Protein AF-A0A6C0IN52-F1 (afdb_monomer)

Organism: NCBI:txid1070528

Nearest PDB structures (foldseek):
  3qtt-assembly1_A  TM=6.724E-01  e=1.464E+00  Francisella tularensis subsp. tularensis
  8w8d-assembly1_d  TM=6.538E-01  e=2.934E+00  Escherichia coli K-12
  4rg2-assembly1_B  TM=3.820E-01  e=1.230E+00  Homo sapiens
  6my0-assembly2_B  TM=3.620E-01  e=1.464E+00  Homo sapiens
  4u2x-assembly3_C  TM=2.238E-01  e=1.304E+00  Ebola virus - Mayinga, Zaire, 1976

Secondary structure (DSSP, 8-state):
--HHHHHHHHHHHHHHTTS-GGG--HHHHHHHHHHHHHHHHHS---EEEEEEESSSS-EEEEEEETTT--EE-HHHHHHHHHHHHTTS-GGG-EEEETTEEEEEEEEEEETTEEEEEEEETTEEEEEEEEGGG-TT-EEETTEEE--

Radius of gyration: 16.36 Å; Cα contacts (8 Å, |Δi|>4): 217; chains: 1; bounding box: 38×37×45 Å

Structure (mmCIF, N/CA/C/O backbone):
data_AF-A0A6C0IN52-F1
#
_entry.id   AF-A0A6C0IN52-F1
#
loop_
_atom_site.group_PDB
_atom_site.id
_atom_site.type_symbol
_atom_site.label_atom_id
_atom_site.label_alt_id
_atom_site.label_comp_id
_atom_site.label_asym_id
_atom_site.label_entity_id
_atom_site.label_seq_id
_atom_site.pdbx_PDB_ins_code
_atom_site.Cartn_x
_atom_site.Cartn_y
_atom_site.Cartn_z
_atom_site.occupancy
_atom_site.B_iso_or_equiv
_atom_site.auth_seq_id
_atom_site.auth_comp_id
_atom_site.auth_asym_id
_atom_site.auth_atom_id
_atom_site.pdbx_PDB_model_num
ATOM 1 N N . MET A 1 1 ? -8.099 10.702 -10.830 1.00 82.94 1 MET A N 1
ATOM 2 C CA . MET A 1 1 ? -6.905 10.769 -11.683 1.00 82.94 1 MET A CA 1
ATOM 3 C C . MET A 1 1 ? -7.323 10.290 -13.047 1.00 82.94 1 MET A C 1
ATOM 5 O O . MET A 1 1 ? -8.069 9.314 -13.111 1.00 82.94 1 MET A O 1
ATOM 9 N N . ASP A 1 2 ? -6.955 11.017 -14.088 1.00 92.44 2 ASP A N 1
ATOM 10 C CA . ASP A 1 2 ? -7.229 10.594 -15.456 1.00 92.44 2 ASP A CA 1
ATOM 11 C C . ASP A 1 2 ? -6.342 9.380 -15.840 1.00 92.44 2 ASP A C 1
ATOM 13 O O . ASP A 1 2 ? -5.354 9.056 -15.174 1.00 92.44 2 ASP A O 1
ATOM 17 N N . SER A 1 3 ? -6.747 8.650 -16.880 1.00 90.19 3 SER A N 1
ATOM 18 C CA . SER A 1 3 ? -6.011 7.499 -17.409 1.00 90.19 3 SER A CA 1
ATOM 19 C C . SER A 1 3 ? -4.647 7.858 -18.006 1.00 90.19 3 SER A C 1
ATOM 21 O O . SER A 1 3 ? -3.722 7.049 -17.903 1.00 90.19 3 SER A O 1
ATOM 23 N N . GLU A 1 4 ? -4.500 9.035 -18.616 1.00 95.06 4 GLU A N 1
ATOM 24 C CA . GLU A 1 4 ? -3.236 9.492 -19.206 1.00 95.06 4 GLU A CA 1
ATOM 25 C C . GLU A 1 4 ? -2.224 9.863 -18.110 1.00 95.06 4 GLU A C 1
ATOM 27 O O . GLU A 1 4 ? -1.070 9.425 -18.154 1.00 95.06 4 GLU A O 1
ATOM 32 N N . GLU A 1 5 ? -2.677 10.546 -17.054 1.00 96.31 5 GLU A N 1
ATOM 33 C CA . GLU A 1 5 ? -1.907 10.805 -15.833 1.00 96.31 5 GLU A CA 1
ATOM 34 C C . GLU A 1 5 ? -1.396 9.498 -15.206 1.00 96.31 5 GLU A C 1
ATOM 36 O O . GLU A 1 5 ? -0.212 9.378 -14.884 1.00 96.31 5 GLU A O 1
ATOM 41 N N . LEU A 1 6 ? -2.270 8.493 -15.053 1.00 95.25 6 LEU A N 1
ATOM 42 C CA . LEU A 1 6 ? -1.887 7.193 -14.494 1.00 95.25 6 LEU A CA 1
ATOM 43 C C . LEU A 1 6 ? -0.864 6.468 -15.369 1.00 95.25 6 LEU A C 1
ATOM 45 O O . LEU A 1 6 ? 0.109 5.932 -14.840 1.00 95.25 6 LEU A O 1
ATOM 49 N N . SER A 1 7 ? -1.063 6.472 -16.686 1.00 95.69 7 SER A N 1
ATOM 50 C CA . SER A 1 7 ? -0.148 5.828 -17.636 1.00 95.69 7 SER A CA 1
ATOM 51 C C . SER A 1 7 ? 1.237 6.475 -17.588 1.00 95.69 7 SER A C 1
ATOM 53 O O . SER A 1 7 ? 2.241 5.780 -17.450 1.00 95.69 7 SER A O 1
ATOM 55 N N . THR A 1 8 ? 1.285 7.809 -17.561 1.00 96.94 8 THR A N 1
ATOM 56 C CA . THR A 1 8 ? 2.533 8.571 -17.413 1.00 96.94 8 THR A CA 1
ATOM 57 C C . THR A 1 8 ? 3.247 8.223 -16.107 1.00 96.94 8 THR A C 1
ATOM 59 O O . THR A 1 8 ? 4.458 8.013 -16.086 1.00 96.94 8 THR A O 1
ATOM 62 N N . LEU A 1 9 ? 2.515 8.119 -14.993 1.00 97.06 9 LEU A N 1
ATOM 63 C CA . LEU A 1 9 ? 3.111 7.751 -13.708 1.00 97.06 9 LEU A CA 1
ATOM 64 C C . LEU A 1 9 ? 3.657 6.319 -13.699 1.00 97.06 9 LEU A C 1
ATOM 66 O O . LEU A 1 9 ? 4.694 6.086 -13.081 1.00 97.06 9 LEU A O 1
ATOM 70 N N . ILE A 1 10 ? 3.011 5.376 -14.389 1.00 96.88 10 ILE A N 1
ATOM 71 C CA . ILE A 1 10 ? 3.522 4.006 -14.553 1.00 96.88 10 ILE A CA 1
ATOM 72 C C . ILE A 1 10 ? 4.871 4.022 -15.286 1.00 96.88 10 ILE A C 1
ATOM 74 O O . ILE A 1 10 ? 5.824 3.380 -14.836 1.00 96.88 10 ILE A O 1
ATOM 78 N N . GLU A 1 11 ? 4.993 4.805 -16.358 1.00 96.81 11 GLU A N 1
ATOM 79 C CA . GLU A 1 11 ? 6.260 4.976 -17.081 1.00 96.81 11 GLU A CA 1
ATOM 80 C C . GLU A 1 11 ? 7.339 5.622 -16.202 1.00 96.81 11 GLU A C 1
ATOM 82 O O . GLU A 1 11 ? 8.474 5.140 -16.138 1.00 96.81 11 GLU A O 1
ATOM 87 N N . VAL A 1 12 ? 6.975 6.668 -15.454 1.00 96.88 12 VAL A N 1
ATOM 88 C CA . VAL A 1 12 ? 7.866 7.311 -14.480 1.00 96.88 12 VAL A CA 1
ATOM 89 C C . VAL A 1 12 ? 8.332 6.306 -13.429 1.00 96.88 12 VAL A C 1
ATOM 91 O O . VAL A 1 12 ? 9.525 6.242 -13.143 1.00 96.88 12 VAL A O 1
ATOM 94 N N . ASN A 1 13 ? 7.439 5.476 -12.888 1.00 96.06 13 ASN A N 1
ATOM 95 C CA . ASN A 1 13 ? 7.801 4.447 -11.917 1.00 96.06 13 ASN A CA 1
ATOM 96 C C . ASN A 1 13 ? 8.841 3.475 -12.490 1.00 96.06 13 ASN A C 1
ATOM 98 O O . ASN A 1 13 ? 9.848 3.215 -11.836 1.00 96.06 13 ASN A O 1
ATOM 102 N N . ALA A 1 14 ? 8.666 3.019 -13.734 1.00 94.62 14 ALA A N 1
ATOM 103 C CA . ALA A 1 14 ? 9.640 2.153 -14.401 1.00 94.62 14 ALA A CA 1
ATOM 104 C C . ALA A 1 14 ? 11.017 2.826 -14.572 1.00 94.62 14 ALA A C 1
ATOM 106 O O . ALA A 1 14 ? 12.057 2.171 -14.461 1.00 94.62 14 ALA A O 1
ATOM 107 N N . MET A 1 15 ? 11.054 4.141 -14.810 1.00 96.06 15 MET A N 1
ATOM 108 C CA . MET A 1 15 ? 12.306 4.905 -14.837 1.00 96.06 15 MET A CA 1
ATOM 109 C C . MET A 1 15 ? 12.933 5.031 -13.445 1.00 96.06 15 MET A C 1
ATOM 111 O O . MET A 1 15 ? 14.154 4.916 -13.315 1.00 96.06 15 MET A O 1
ATOM 115 N N . LEU A 1 16 ? 12.114 5.245 -12.414 1.00 95.19 16 LEU A N 1
ATOM 116 C CA . LEU A 1 16 ? 12.561 5.397 -11.032 1.00 95.19 16 LEU A CA 1
ATOM 117 C C . LEU A 1 16 ? 13.094 4.084 -10.428 1.00 95.19 16 LEU A C 1
ATOM 119 O O . LEU A 1 16 ? 14.026 4.089 -9.628 1.00 95.19 16 LEU A O 1
ATOM 123 N N . SER A 1 17 ? 12.567 2.934 -10.850 1.00 89.94 17 SER A N 1
ATOM 124 C CA . SER A 1 17 ? 13.023 1.619 -10.376 1.00 89.94 17 SER A CA 1
ATOM 125 C C . SER A 1 17 ? 14.439 1.236 -10.833 1.00 89.94 17 SER A C 1
ATOM 127 O O . SER A 1 17 ? 14.964 0.213 -10.401 1.00 89.94 17 SER A O 1
ATOM 129 N N . ARG A 1 18 ? 15.094 2.045 -11.681 1.00 92.19 18 ARG A N 1
ATOM 130 C CA . ARG A 1 18 ? 16.463 1.790 -12.170 1.00 92.19 18 ARG A CA 1
ATOM 131 C C . ARG A 1 18 ? 17.541 1.976 -11.102 1.00 92.19 18 ARG A C 1
ATOM 133 O O . ARG A 1 18 ? 18.643 1.457 -11.264 1.00 92.19 18 ARG A O 1
ATOM 140 N N . ILE A 1 19 ? 17.250 2.720 -10.034 1.00 93.69 19 ILE A N 1
ATOM 141 C CA . ILE A 1 19 ? 18.169 2.916 -8.910 1.00 93.69 19 ILE A CA 1
ATOM 142 C C . ILE A 1 19 ? 17.715 2.026 -7.756 1.00 93.69 19 ILE A C 1
ATOM 144 O O . ILE A 1 19 ? 16.636 2.216 -7.199 1.00 93.69 19 ILE A O 1
ATOM 148 N N . SER A 1 20 ? 18.550 1.060 -7.372 1.00 90.06 20 SER A N 1
ATOM 149 C CA . SER A 1 20 ? 18.275 0.157 -6.249 1.00 90.06 20 SER A CA 1
ATOM 150 C C . SER A 1 20 ? 18.156 0.917 -4.927 1.00 90.06 20 SER A C 1
ATOM 152 O O . SER A 1 20 ? 18.949 1.826 -4.687 1.00 90.06 20 SER A O 1
ATOM 154 N N . ILE A 1 21 ? 17.266 0.474 -4.033 1.00 88.50 21 ILE A N 1
ATOM 155 C CA . ILE A 1 21 ? 16.982 1.103 -2.726 1.00 88.50 21 ILE A CA 1
ATOM 156 C C . ILE A 1 21 ? 18.247 1.536 -1.951 1.00 88.50 21 ILE A C 1
ATOM 158 O O . ILE A 1 21 ? 18.286 2.692 -1.535 1.00 88.50 21 ILE A O 1
ATOM 162 N N . PRO A 1 22 ? 19.313 0.715 -1.807 1.00 92.00 22 PRO A N 1
ATOM 163 C CA . PRO A 1 22 ? 20.507 1.114 -1.047 1.00 92.00 22 PRO A CA 1
ATOM 164 C C . PRO A 1 22 ? 21.273 2.313 -1.628 1.00 92.00 22 PRO A C 1
ATOM 166 O O . PRO A 1 22 ? 22.079 2.919 -0.931 1.00 92.00 22 PRO A O 1
ATOM 169 N N . ASN A 1 23 ? 21.034 2.637 -2.901 1.00 94.94 23 ASN A N 1
ATOM 170 C CA . ASN A 1 23 ? 21.703 3.704 -3.643 1.00 94.94 23 ASN A CA 1
ATOM 171 C C . ASN A 1 23 ? 20.807 4.939 -3.839 1.00 94.94 23 ASN A C 1
ATOM 173 O O . ASN A 1 23 ? 21.210 5.886 -4.514 1.00 94.94 23 ASN A O 1
ATOM 177 N N . GLN A 1 24 ? 19.584 4.934 -3.303 1.00 95.62 24 GLN A N 1
ATOM 178 C CA . GLN A 1 24 ? 18.672 6.070 -3.408 1.00 95.62 24 GLN A CA 1
ATOM 179 C C . GLN A 1 24 ? 19.019 7.121 -2.349 1.00 95.62 24 GLN A C 1
ATOM 181 O O . GLN A 1 24 ? 19.231 6.794 -1.181 1.00 95.62 24 GLN A O 1
ATOM 186 N N . SER A 1 25 ? 19.041 8.398 -2.741 1.00 96.81 25 SER A N 1
ATOM 187 C CA . SER A 1 25 ? 19.049 9.486 -1.759 1.00 96.81 25 SER A CA 1
ATOM 188 C C . SER A 1 25 ? 17.683 9.578 -1.060 1.00 96.81 25 SER A C 1
ATOM 190 O O . SER A 1 25 ? 16.684 9.100 -1.612 1.00 96.81 25 SER A O 1
ATOM 192 N N . PRO A 1 26 ? 17.592 10.219 0.119 1.00 95.00 26 PRO A N 1
ATOM 193 C CA . PRO A 1 26 ? 16.312 10.439 0.792 1.00 95.00 26 PRO A CA 1
ATOM 194 C C . PRO A 1 26 ? 15.268 11.134 -0.097 1.00 95.00 26 PRO A C 1
ATOM 196 O O . PRO A 1 26 ? 14.112 10.722 -0.133 1.00 95.00 26 PRO A O 1
ATOM 199 N N . GLU A 1 27 ? 15.677 12.141 -0.870 1.00 96.25 27 GLU A N 1
ATOM 200 C CA . GLU A 1 27 ? 14.798 12.893 -1.773 1.00 96.25 27 GLU A CA 1
ATOM 201 C C . GLU A 1 27 ? 14.299 12.020 -2.925 1.00 96.25 27 GLU A C 1
ATOM 203 O O . GLU A 1 27 ? 13.129 12.084 -3.300 1.00 96.25 27 GLU A O 1
ATOM 208 N N . TYR A 1 28 ? 15.175 11.178 -3.475 1.00 96.50 28 TYR A N 1
ATOM 209 C CA . TYR A 1 28 ? 14.802 10.238 -4.525 1.00 96.50 28 TYR A CA 1
ATOM 210 C C . TYR A 1 28 ? 13.824 9.182 -4.003 1.00 96.50 28 TYR A C 1
ATOM 212 O O . TYR A 1 28 ? 12.812 8.907 -4.646 1.00 96.50 28 TYR A O 1
ATOM 220 N N . SER A 1 29 ? 14.096 8.632 -2.817 1.00 94.31 29 SER A N 1
ATOM 221 C CA . SER A 1 29 ? 13.219 7.665 -2.156 1.00 94.31 29 SER A CA 1
ATOM 222 C C . SER A 1 29 ? 11.826 8.247 -1.915 1.00 94.31 29 SER A C 1
ATOM 224 O O . SER A 1 29 ? 10.837 7.580 -2.201 1.00 94.31 29 SER A O 1
ATOM 226 N N . ASP A 1 30 ? 11.728 9.506 -1.478 1.00 94.44 30 ASP A N 1
ATOM 227 C CA . ASP A 1 30 ? 10.438 10.182 -1.293 1.00 94.44 30 ASP A CA 1
ATOM 228 C C . ASP A 1 30 ? 9.664 10.326 -2.627 1.00 94.44 30 ASP A C 1
ATOM 230 O O . ASP A 1 30 ? 8.436 10.197 -2.641 1.00 94.44 30 ASP A O 1
ATOM 234 N N . ILE A 1 31 ? 10.343 10.543 -3.766 1.00 96.75 31 ILE A N 1
ATOM 235 C CA . ILE A 1 31 ? 9.706 10.562 -5.102 1.00 96.75 31 ILE A CA 1
ATOM 236 C C . ILE A 1 31 ? 9.212 9.164 -5.494 1.00 96.75 31 ILE A C 1
ATOM 238 O O . ILE A 1 31 ? 8.087 9.034 -5.990 1.00 96.75 31 ILE A O 1
ATOM 242 N N . VAL A 1 32 ? 10.021 8.127 -5.259 1.00 95.88 32 VAL A N 1
ATOM 243 C CA . VAL A 1 32 ? 9.655 6.721 -5.504 1.00 95.88 32 VAL A CA 1
ATOM 244 C C . VAL A 1 32 ? 8.414 6.351 -4.693 1.00 95.88 32 VAL A C 1
ATOM 246 O O . VAL A 1 32 ? 7.421 5.908 -5.268 1.00 95.88 32 VAL A O 1
ATOM 249 N N . ASP A 1 33 ? 8.424 6.609 -3.384 1.00 95.12 33 ASP A N 1
ATOM 250 C CA . ASP A 1 33 ? 7.315 6.287 -2.478 1.00 95.12 33 ASP A CA 1
ATOM 251 C C . ASP A 1 33 ? 6.037 7.043 -2.839 1.00 95.12 33 ASP A C 1
ATOM 253 O O . ASP A 1 33 ? 4.937 6.481 -2.837 1.00 95.12 33 ASP A O 1
ATOM 257 N N . ARG A 1 34 ? 6.168 8.321 -3.212 1.00 95.44 34 ARG A N 1
ATOM 258 C CA . ARG A 1 34 ? 5.031 9.126 -3.659 1.00 95.44 34 ARG A CA 1
ATOM 259 C C . ARG A 1 34 ? 4.436 8.597 -4.959 1.00 95.44 34 ARG A C 1
ATOM 261 O O . ARG A 1 34 ? 3.213 8.515 -5.064 1.00 95.44 34 ARG A O 1
ATOM 268 N N . THR A 1 35 ? 5.281 8.243 -5.923 1.00 96.31 35 THR A N 1
ATOM 269 C CA . THR A 1 35 ? 4.855 7.697 -7.218 1.00 96.31 35 THR A CA 1
ATOM 270 C C . THR A 1 35 ? 4.153 6.358 -7.019 1.00 96.31 35 THR A C 1
ATOM 272 O O . THR A 1 35 ? 3.011 6.199 -7.456 1.00 96.31 35 THR A O 1
ATOM 275 N N . PHE A 1 36 ? 4.772 5.445 -6.261 1.00 95.56 36 PHE A N 1
ATOM 276 C CA . PHE A 1 36 ? 4.190 4.155 -5.900 1.00 95.56 36 PHE A CA 1
ATOM 277 C C . PHE A 1 36 ? 2.816 4.328 -5.249 1.00 95.56 36 PHE A C 1
ATOM 279 O O . PHE A 1 36 ? 1.842 3.738 -5.705 1.00 95.56 36 PHE A O 1
ATOM 286 N N . ARG A 1 37 ? 2.701 5.191 -4.228 1.00 95.00 37 ARG A N 1
ATOM 287 C CA . ARG A 1 37 ? 1.436 5.448 -3.518 1.00 95.00 37 ARG A CA 1
ATOM 288 C C . ARG A 1 37 ? 0.328 5.937 -4.449 1.00 95.00 37 ARG A C 1
ATOM 290 O O . ARG A 1 37 ? -0.818 5.516 -4.305 1.00 95.00 37 ARG A O 1
ATOM 297 N N . VAL A 1 38 ? 0.635 6.852 -5.368 1.00 95.06 38 VAL A N 1
ATOM 298 C CA . VAL A 1 38 ? -0.373 7.395 -6.290 1.00 95.06 38 VAL A CA 1
ATOM 299 C C . VAL A 1 38 ? -0.855 6.315 -7.254 1.00 95.06 38 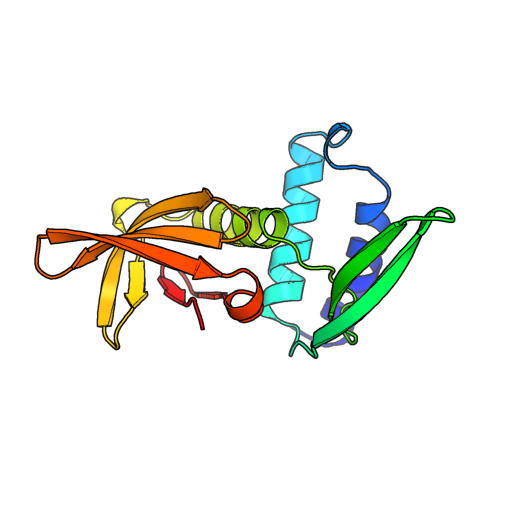VAL A C 1
ATOM 301 O O . VAL A 1 38 ? -2.065 6.152 -7.409 1.00 95.06 38 VAL A O 1
ATOM 304 N N . ILE A 1 39 ? 0.053 5.541 -7.850 1.00 96.12 39 ILE A N 1
ATOM 305 C CA . ILE A 1 39 ? -0.313 4.431 -8.741 1.00 96.12 39 ILE A CA 1
ATOM 306 C C . ILE A 1 39 ? -1.113 3.379 -7.970 1.00 96.12 39 ILE A C 1
ATOM 308 O O . ILE A 1 39 ? -2.171 2.954 -8.431 1.00 96.12 39 ILE A O 1
ATOM 312 N N . HIS A 1 40 ? -0.646 3.008 -6.775 1.00 94.81 40 HIS A N 1
ATOM 313 C CA . HIS A 1 40 ? -1.291 2.024 -5.910 1.00 94.81 40 HIS A CA 1
ATOM 314 C C . HIS A 1 40 ? -2.747 2.392 -5.606 1.00 94.81 40 HIS A C 1
ATOM 316 O O . HIS A 1 40 ? -3.631 1.559 -5.774 1.00 94.81 40 HIS A O 1
ATOM 322 N N . ASN A 1 41 ? -3.012 3.653 -5.259 1.00 93.56 41 ASN A N 1
ATOM 323 C CA . ASN A 1 41 ? -4.353 4.116 -4.897 1.00 93.56 41 ASN A CA 1
ATOM 324 C C . ASN A 1 41 ? -5.318 4.269 -6.082 1.00 93.56 41 ASN A C 1
ATOM 326 O O . ASN A 1 41 ? -6.529 4.314 -5.870 1.00 93.56 41 ASN A O 1
ATOM 330 N N . ASN A 1 42 ? -4.808 4.427 -7.306 1.00 94.25 42 ASN A N 1
ATOM 331 C CA . ASN A 1 42 ? -5.637 4.737 -8.476 1.00 94.25 42 ASN A CA 1
ATOM 332 C C . ASN A 1 42 ? -5.744 3.575 -9.470 1.00 94.25 42 ASN A C 1
ATOM 334 O O . ASN A 1 42 ? -6.652 3.567 -10.300 1.00 94.25 42 ASN A O 1
ATOM 338 N N . CYS A 1 43 ? -4.847 2.591 -9.411 1.00 93.50 43 CYS A N 1
ATOM 339 C CA . CYS A 1 43 ? -4.962 1.400 -10.235 1.00 93.50 43 CYS A CA 1
ATOM 340 C C . CYS A 1 43 ? -6.019 0.448 -9.658 1.00 93.50 43 CYS A C 1
ATOM 342 O O . CYS A 1 43 ? -5.989 0.089 -8.483 1.00 93.50 43 CYS A O 1
ATOM 344 N N . SER A 1 44 ? -6.932 -0.021 -10.509 1.00 91.81 44 SER A N 1
ATOM 345 C CA . SER A 1 44 ? -7.784 -1.175 -10.198 1.00 91.81 44 SER A CA 1
ATOM 346 C C . SER A 1 44 ? -6.982 -2.458 -10.404 1.00 91.81 44 SER A C 1
ATOM 348 O O . SER A 1 44 ? -7.081 -3.081 -11.471 1.00 91.81 44 SER A O 1
ATOM 350 N N . HIS A 1 45 ? -6.135 -2.772 -9.417 1.00 92.31 45 HIS A N 1
ATOM 351 C CA . HIS A 1 45 ? -5.116 -3.817 -9.505 1.00 92.31 45 HIS A CA 1
ATOM 352 C C . HIS A 1 45 ? -5.673 -5.151 -9.989 1.00 92.31 45 HIS A C 1
ATOM 354 O O . HIS A 1 45 ? -6.766 -5.568 -9.614 1.00 92.31 45 HIS A O 1
ATOM 360 N N . ASP A 1 46 ? -4.885 -5.803 -10.831 1.00 93.75 46 ASP A N 1
ATOM 361 C CA . ASP A 1 46 ? -5.145 -7.134 -11.358 1.00 93.75 46 ASP A CA 1
ATOM 362 C C . ASP A 1 46 ? -3.884 -7.959 -11.117 1.00 93.75 46 ASP A C 1
ATOM 364 O O . ASP A 1 46 ? -2.852 -7.740 -11.755 1.00 93.75 46 ASP A O 1
ATOM 368 N N . MET A 1 47 ? -3.932 -8.772 -10.065 1.00 93.12 47 MET A N 1
ATOM 369 C CA . MET A 1 47 ? -2.749 -9.356 -9.443 1.00 93.12 47 MET A CA 1
ATOM 370 C C . MET A 1 47 ? -2.364 -10.671 -10.116 1.00 93.12 47 MET A C 1
ATOM 372 O O . MET A 1 47 ? -3.184 -11.578 -10.244 1.00 93.12 47 MET A O 1
ATOM 376 N N . CYS A 1 48 ? -1.089 -10.798 -10.465 1.00 93.69 48 CYS A N 1
ATOM 37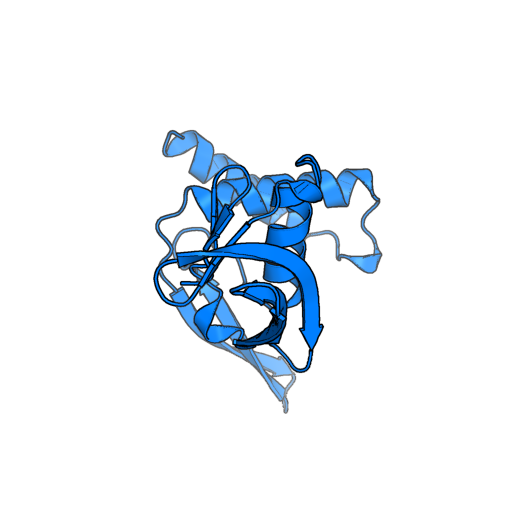7 C CA . CYS A 1 48 ? -0.488 -11.999 -11.023 1.00 93.69 48 CYS A CA 1
ATOM 378 C C . CYS A 1 48 ? 0.594 -12.537 -10.084 1.00 93.69 48 CYS A C 1
ATOM 380 O O . CYS A 1 48 ? 1.433 -11.780 -9.587 1.00 93.69 48 CYS A O 1
ATOM 382 N N . HIS A 1 49 ? 0.564 -13.851 -9.863 1.00 92.19 49 HIS A N 1
ATOM 383 C CA . HIS A 1 49 ? 1.637 -14.589 -9.208 1.00 92.19 49 HIS A CA 1
ATOM 384 C C . HIS A 1 49 ? 2.478 -15.249 -10.287 1.00 92.19 49 HIS A C 1
ATOM 386 O O . HIS A 1 49 ? 1.942 -15.978 -11.120 1.00 92.19 49 HIS A O 1
ATOM 392 N N . ASP A 1 50 ? 3.781 -15.021 -10.240 1.00 90.19 50 ASP A N 1
ATOM 393 C CA . ASP A 1 50 ? 4.705 -15.580 -11.217 1.00 90.19 50 ASP A CA 1
ATOM 394 C C . ASP A 1 50 ? 5.930 -16.153 -10.513 1.00 90.19 50 ASP A C 1
ATOM 396 O O . ASP A 1 50 ? 6.280 -15.728 -9.411 1.00 90.19 50 ASP A O 1
ATOM 400 N N . CYS A 1 51 ? 6.557 -17.147 -11.127 1.00 91.06 51 CYS A N 1
ATOM 401 C CA . CYS A 1 51 ? 7.765 -17.778 -10.627 1.00 91.06 51 CYS A CA 1
ATOM 402 C C . CYS A 1 51 ? 8.883 -17.477 -11.618 1.00 91.06 51 CYS A C 1
ATOM 404 O O . CYS A 1 51 ? 8.915 -18.040 -12.709 1.00 91.06 51 CYS A O 1
ATOM 406 N N . ILE A 1 52 ? 9.775 -16.565 -11.241 1.00 88.81 52 ILE A N 1
ATOM 407 C CA . ILE A 1 52 ? 10.897 -16.168 -12.088 1.00 88.81 52 ILE A CA 1
ATOM 408 C C . ILE A 1 52 ? 12.150 -16.937 -11.694 1.00 88.81 52 ILE A C 1
ATOM 410 O O . ILE A 1 52 ? 12.438 -17.106 -10.508 1.00 88.81 52 ILE A O 1
ATOM 414 N N . ASP A 1 53 ? 12.918 -17.366 -12.686 1.00 90.25 53 ASP A N 1
ATOM 415 C CA . ASP A 1 53 ? 14.246 -17.922 -12.457 1.00 90.25 53 ASP A CA 1
ATOM 416 C C . ASP A 1 53 ? 15.205 -16.780 -12.095 1.00 90.25 53 ASP A C 1
ATOM 418 O O . ASP A 1 53 ? 15.372 -15.819 -12.849 1.00 90.25 53 ASP A O 1
ATOM 422 N N . VAL A 1 54 ? 15.814 -16.862 -10.913 1.00 86.06 54 VAL A N 1
ATOM 423 C CA . VAL A 1 54 ? 16.817 -15.897 -10.435 1.00 86.06 54 VAL A CA 1
ATOM 424 C C . VAL A 1 54 ? 18.222 -16.367 -10.817 1.00 86.06 54 VAL A C 1
ATOM 426 O O . VAL A 1 54 ? 19.075 -15.552 -11.166 1.00 86.06 54 VAL A O 1
ATOM 429 N N . ASP A 1 55 ? 18.457 -17.681 -10.781 1.00 88.50 55 ASP A N 1
ATOM 430 C CA . ASP A 1 55 ? 19.633 -18.345 -11.345 1.00 88.50 55 ASP A CA 1
ATOM 431 C C . ASP A 1 55 ? 19.297 -19.788 -11.771 1.00 88.50 55 ASP A C 1
ATOM 433 O O . ASP A 1 55 ? 18.133 -20.183 -11.765 1.00 88.50 55 ASP A O 1
ATOM 437 N N . CYS A 1 56 ? 20.303 -20.572 -12.174 1.00 85.75 56 CYS A N 1
ATOM 438 C CA . CYS A 1 56 ? 20.107 -21.937 -12.673 1.00 85.75 56 CYS A CA 1
ATOM 439 C C . CYS A 1 56 ? 19.459 -22.902 -11.669 1.00 85.75 56 CYS A C 1
ATOM 441 O O . CYS A 1 56 ? 18.917 -23.917 -12.099 1.00 85.75 56 CYS A O 1
ATOM 443 N N . ASP A 1 57 ? 19.504 -22.591 -10.371 1.00 90.44 57 ASP A N 1
ATOM 444 C CA . ASP A 1 57 ? 19.050 -23.480 -9.300 1.00 90.44 57 ASP A CA 1
ATOM 445 C C . ASP A 1 57 ? 17.992 -22.834 -8.386 1.00 90.44 57 ASP A C 1
ATOM 447 O O . ASP A 1 57 ? 17.446 -23.497 -7.499 1.00 90.44 57 ASP A O 1
ATOM 451 N N . ARG A 1 58 ? 17.703 -21.537 -8.557 1.00 87.69 58 ARG A N 1
ATOM 452 C CA . ARG A 1 58 ? 16.804 -20.769 -7.691 1.00 87.69 58 ARG A CA 1
ATOM 453 C C . ARG A 1 58 ? 15.751 -20.029 -8.495 1.00 87.69 58 ARG A C 1
ATOM 455 O O . ARG A 1 58 ? 16.062 -19.185 -9.330 1.00 87.69 58 ARG A O 1
ATOM 462 N N . SER A 1 59 ? 14.499 -20.263 -8.123 1.00 88.44 59 SER A N 1
ATOM 463 C CA . SER A 1 59 ? 13.348 -19.492 -8.571 1.00 88.44 59 SER A CA 1
ATOM 464 C C . SER A 1 59 ? 12.776 -18.659 -7.423 1.00 88.44 59 SER A C 1
ATOM 466 O O . SER A 1 59 ? 12.852 -19.040 -6.252 1.00 88.44 59 SER A O 1
ATOM 468 N N . GLN A 1 60 ? 12.172 -17.523 -7.749 1.00 88.19 60 GLN A N 1
ATOM 469 C CA . GLN A 1 60 ? 11.499 -16.647 -6.801 1.00 88.19 60 GLN A CA 1
ATOM 470 C C . GLN A 1 60 ? 10.058 -16.424 -7.244 1.00 88.19 60 GLN A C 1
ATOM 472 O O . GLN A 1 60 ? 9.796 -16.028 -8.377 1.00 88.19 60 GLN A O 1
ATOM 477 N N . THR A 1 61 ? 9.119 -16.620 -6.319 1.00 88.94 61 THR A N 1
ATOM 478 C CA . THR A 1 61 ? 7.748 -16.160 -6.529 1.00 88.94 61 THR A CA 1
ATOM 479 C C . THR A 1 61 ? 7.692 -14.645 -6.378 1.00 88.94 61 THR A C 1
ATOM 481 O O . THR A 1 61 ? 8.102 -14.101 -5.350 1.00 88.94 61 THR A O 1
ATOM 484 N N . ILE A 1 62 ? 7.164 -13.976 -7.394 1.00 90.69 62 ILE A N 1
ATOM 485 C CA . ILE A 1 62 ? 6.880 -12.545 -7.396 1.00 90.69 62 ILE A CA 1
ATOM 486 C C . ILE A 1 62 ? 5.373 -12.317 -7.485 1.00 90.69 62 ILE A C 1
ATOM 488 O O . ILE A 1 62 ? 4.633 -13.119 -8.056 1.00 90.69 62 ILE A O 1
ATOM 492 N N . LEU A 1 63 ? 4.929 -11.202 -6.914 1.00 92.62 63 LEU A N 1
ATOM 493 C CA . LEU A 1 63 ? 3.555 -10.729 -6.996 1.00 92.62 63 LEU A CA 1
ATOM 494 C C . LEU A 1 63 ? 3.571 -9.347 -7.644 1.00 92.62 63 LEU A C 1
ATOM 496 O O . LEU A 1 63 ? 4.237 -8.441 -7.145 1.00 92.62 63 LEU A O 1
ATOM 500 N N . TYR A 1 64 ? 2.849 -9.173 -8.743 1.00 93.81 64 TYR A N 1
ATOM 501 C CA . TYR A 1 64 ? 2.768 -7.885 -9.430 1.00 93.81 64 TYR A CA 1
ATOM 502 C C . TYR A 1 64 ? 1.382 -7.642 -10.015 1.00 93.81 64 TYR A C 1
ATOM 5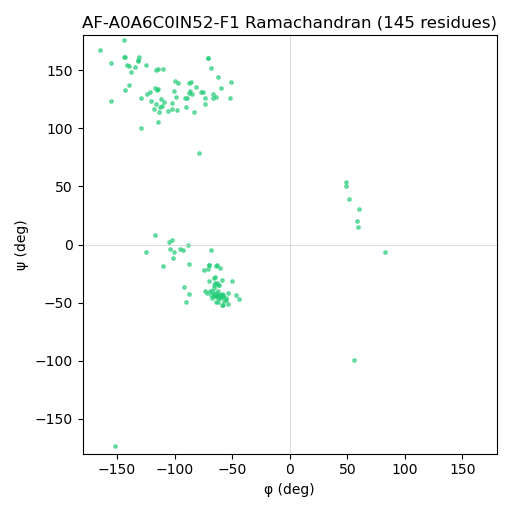04 O O . TYR A 1 64 ? 0.590 -8.565 -10.188 1.00 93.81 64 TYR A O 1
ATOM 512 N N . CYS A 1 65 ? 1.077 -6.386 -10.319 1.00 94.50 65 CYS A N 1
ATOM 513 C CA . CYS A 1 65 ? -0.142 -6.025 -11.029 1.00 94.50 65 CYS A CA 1
ATOM 514 C C . CYS A 1 65 ? 0.107 -6.007 -12.543 1.00 94.50 65 CYS A C 1
ATOM 516 O O . CYS A 1 65 ? 0.979 -5.278 -13.009 1.00 94.50 65 CYS A O 1
ATOM 518 N N . VAL A 1 66 ? -0.686 -6.732 -13.336 1.00 95.62 66 VAL A N 1
ATOM 519 C CA . VAL A 1 66 ? -0.513 -6.790 -14.805 1.00 95.62 66 VAL A CA 1
ATOM 520 C C . VAL A 1 66 ? -0.871 -5.479 -15.511 1.00 95.62 66 VAL A C 1
ATOM 522 O O . VAL A 1 66 ? -0.483 -5.268 -16.655 1.00 95.62 66 VAL A O 1
ATOM 525 N N . LYS A 1 67 ? -1.609 -4.586 -14.839 1.00 95.06 67 LYS A N 1
ATOM 526 C CA . LYS A 1 67 ? -2.046 -3.296 -15.398 1.00 95.06 67 LYS A CA 1
ATOM 527 C C . LYS A 1 67 ? -1.048 -2.174 -15.142 1.00 95.06 67 LYS A C 1
ATOM 529 O O . LYS A 1 67 ? -0.727 -1.428 -16.056 1.00 95.06 67 LYS A O 1
ATOM 534 N N . CYS A 1 68 ? -0.601 -2.020 -13.894 1.00 94.94 68 CYS A N 1
ATOM 535 C CA . CYS A 1 68 ? 0.297 -0.929 -13.504 1.00 94.94 68 CYS A CA 1
ATOM 536 C C . CYS A 1 68 ? 1.749 -1.358 -13.309 1.00 94.94 68 CYS A C 1
ATOM 538 O O . CYS A 1 68 ? 2.592 -0.506 -13.043 1.00 94.94 68 CYS A O 1
ATOM 540 N N . LEU A 1 69 ? 2.034 -2.658 -13.428 1.00 93.31 69 LEU A N 1
ATOM 541 C CA . LEU A 1 69 ? 3.372 -3.242 -13.334 1.00 93.31 69 LEU A CA 1
ATOM 542 C C . LEU A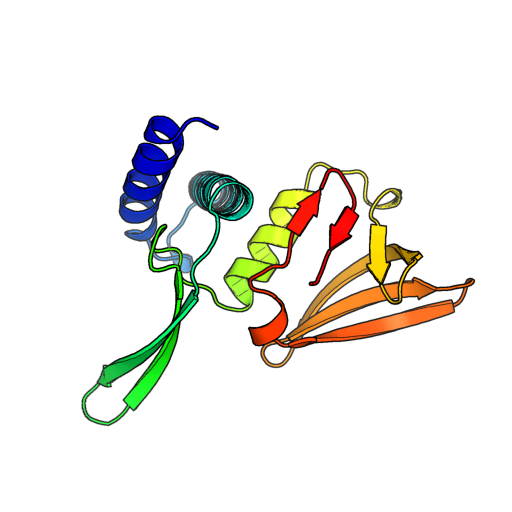 1 69 ? 4.077 -2.984 -11.994 1.00 93.31 69 LEU A C 1
ATOM 544 O O . LEU A 1 69 ? 5.282 -3.193 -11.880 1.00 93.31 69 LEU A O 1
ATOM 548 N N . LEU A 1 70 ? 3.343 -2.550 -10.964 1.00 94.00 70 LEU A N 1
ATOM 549 C CA . LEU A 1 70 ? 3.881 -2.499 -9.613 1.00 94.00 70 LEU A CA 1
ATOM 550 C C . LEU A 1 70 ? 4.145 -3.923 -9.130 1.00 94.00 70 LEU A C 1
ATOM 552 O O . LEU A 1 70 ? 3.234 -4.754 -9.126 1.00 94.00 70 LEU A O 1
ATOM 556 N N . THR A 1 71 ? 5.376 -4.167 -8.692 1.00 91.69 71 THR A N 1
ATOM 557 C CA . THR A 1 71 ? 5.752 -5.359 -7.932 1.00 91.69 71 THR A CA 1
ATOM 558 C C . THR A 1 71 ? 5.520 -5.101 -6.452 1.00 91.69 71 THR A C 1
ATOM 560 O O . THR A 1 71 ? 5.800 -4.016 -5.936 1.00 91.69 71 THR A O 1
ATOM 563 N N . PHE A 1 72 ? 5.001 -6.113 -5.776 1.00 92.31 72 PHE A N 1
ATOM 564 C CA . PHE A 1 72 ? 4.627 -6.068 -4.380 1.00 92.31 72 PHE A CA 1
ATOM 565 C C . PHE A 1 72 ? 5.511 -7.015 -3.583 1.00 92.31 72 PHE A C 1
ATOM 567 O O . PHE A 1 72 ? 5.695 -8.178 -3.939 1.00 92.31 72 PHE A O 1
ATOM 574 N N . ASP A 1 73 ? 6.002 -6.506 -2.465 1.00 92.00 73 ASP A N 1
ATOM 575 C CA . ASP A 1 73 ? 6.604 -7.272 -1.387 1.00 92.00 73 ASP A CA 1
ATOM 576 C C . ASP A 1 73 ? 6.229 -6.610 -0.051 1.00 92.00 73 ASP A C 1
ATOM 578 O O . ASP A 1 73 ? 5.551 -5.572 -0.008 1.00 92.00 73 ASP A O 1
ATOM 582 N N . ILE A 1 74 ? 6.631 -7.230 1.057 1.00 93.69 74 ILE A N 1
ATOM 583 C CA . ILE A 1 74 ? 6.281 -6.738 2.389 1.00 93.69 74 ILE A CA 1
ATOM 584 C C . ILE A 1 74 ? 6.864 -5.351 2.689 1.00 93.69 74 ILE A C 1
ATOM 586 O O . ILE A 1 74 ? 6.219 -4.554 3.373 1.00 93.69 74 ILE A O 1
ATOM 590 N N . GLU A 1 75 ? 8.045 -5.043 2.152 1.00 91.88 75 GLU A N 1
ATOM 591 C CA . GLU A 1 75 ? 8.726 -3.768 2.363 1.00 91.88 75 GLU A CA 1
ATOM 592 C C . GLU A 1 75 ? 8.028 -2.654 1.579 1.00 91.88 75 GLU A C 1
ATOM 594 O O . GLU A 1 75 ? 7.798 -1.573 2.118 1.00 91.88 75 GLU A O 1
ATOM 599 N N . GLN A 1 76 ? 7.586 -2.927 0.351 1.00 92.25 76 GLN A N 1
ATOM 600 C CA . GLN A 1 76 ? 6.830 -1.978 -0.465 1.00 92.25 76 GLN A CA 1
ATOM 601 C C . GLN A 1 76 ? 5.476 -1.630 0.166 1.00 92.25 76 GLN A C 1
ATOM 603 O O . GLN A 1 76 ? 5.111 -0.453 0.220 1.00 92.25 76 GLN A O 1
ATOM 608 N N . ILE A 1 77 ? 4.751 -2.610 0.721 1.00 94.94 77 ILE A N 1
ATOM 609 C CA . ILE A 1 77 ? 3.511 -2.329 1.467 1.00 94.94 77 ILE A CA 1
ATOM 610 C C . ILE A 1 77 ? 3.805 -1.537 2.747 1.00 94.94 77 ILE A C 1
ATOM 612 O O . ILE A 1 77 ? 3.089 -0.584 3.066 1.00 94.94 77 ILE A O 1
ATOM 616 N N . TYR A 1 78 ? 4.858 -1.892 3.486 1.00 95.69 78 TYR A N 1
ATOM 617 C CA . TYR A 1 78 ? 5.243 -1.157 4.690 1.00 95.69 78 TYR A CA 1
ATOM 618 C C . TYR A 1 78 ? 5.578 0.309 4.376 1.00 95.69 78 TYR A C 1
ATOM 620 O O . TYR A 1 78 ? 5.067 1.216 5.040 1.00 95.69 78 TYR A O 1
ATOM 628 N N . ARG A 1 79 ? 6.370 0.556 3.325 1.00 94.31 79 ARG A N 1
ATOM 629 C CA . ARG A 1 79 ? 6.696 1.902 2.831 1.00 94.31 79 ARG A CA 1
ATOM 630 C C . ARG A 1 79 ? 5.448 2.660 2.403 1.00 94.31 79 ARG A C 1
ATOM 632 O O . ARG A 1 79 ? 5.295 3.819 2.782 1.00 94.31 79 ARG A O 1
ATOM 639 N N . TYR A 1 80 ? 4.524 2.008 1.697 1.00 95.94 80 TYR A N 1
ATOM 640 C CA . TYR A 1 80 ? 3.234 2.594 1.333 1.00 95.94 80 TYR A CA 1
ATOM 641 C C . TYR A 1 80 ? 2.442 3.066 2.562 1.00 95.94 80 TYR A C 1
ATOM 643 O O . TYR A 1 80 ? 1.973 4.209 2.582 1.00 95.94 80 TYR A O 1
ATOM 651 N N . LEU A 1 81 ? 2.315 2.224 3.594 1.00 96.88 81 LEU A N 1
ATOM 652 C CA . LEU A 1 81 ? 1.620 2.565 4.839 1.00 96.88 81 LEU A CA 1
ATOM 653 C C . LEU A 1 81 ? 2.306 3.729 5.556 1.00 96.88 81 LEU A C 1
ATOM 655 O O . LEU A 1 81 ? 1.657 4.717 5.906 1.00 96.88 81 LEU A O 1
ATOM 659 N N . PHE A 1 82 ? 3.625 3.633 5.728 1.00 95.62 82 PHE A N 1
ATOM 660 C CA . PHE A 1 82 ? 4.437 4.660 6.371 1.00 95.62 82 PHE A CA 1
ATOM 661 C C . PHE A 1 82 ? 4.321 6.000 5.656 1.00 95.62 82 PHE A C 1
ATOM 663 O O . PHE A 1 82 ? 3.978 7.004 6.277 1.00 95.62 82 PHE A O 1
ATOM 670 N N . PHE A 1 83 ? 4.533 6.021 4.344 1.00 95.19 83 PHE A N 1
ATOM 671 C CA . PHE A 1 83 ? 4.479 7.241 3.552 1.00 95.19 83 PHE A CA 1
ATOM 672 C C . PHE A 1 83 ? 3.068 7.839 3.508 1.00 95.19 83 PHE A C 1
ATOM 674 O O . PHE A 1 83 ? 2.907 9.058 3.571 1.00 95.19 83 PHE A O 1
ATOM 681 N N . SER A 1 84 ? 2.031 6.999 3.451 1.00 95.81 84 SER A N 1
ATOM 682 C CA . SER A 1 84 ? 0.638 7.459 3.467 1.00 95.81 84 SER A CA 1
ATOM 683 C C . SER A 1 84 ? 0.242 8.126 4.786 1.00 95.81 84 SER A C 1
ATOM 685 O O . SER A 1 84 ? -0.607 9.017 4.770 1.00 95.81 84 SER A O 1
ATOM 687 N N . LEU A 1 85 ? 0.872 7.739 5.899 1.00 96.31 85 LEU A N 1
ATOM 688 C CA . LEU A 1 85 ? 0.607 8.273 7.237 1.00 96.31 85 LEU A CA 1
ATOM 689 C C . LEU A 1 85 ? 1.639 9.313 7.714 1.00 96.31 85 LEU A C 1
ATOM 691 O O . LEU A 1 85 ? 1.374 10.002 8.694 1.00 96.31 85 LEU A O 1
ATOM 695 N N . LYS A 1 86 ? 2.783 9.477 7.026 1.00 91.44 86 LYS A N 1
ATOM 696 C CA . LYS A 1 86 ? 3.922 10.349 7.410 1.00 91.44 86 LYS A CA 1
ATOM 697 C C . LYS A 1 86 ? 3.514 11.789 7.761 1.00 91.44 86 LYS A C 1
ATOM 699 O O . LYS A 1 86 ? 4.162 12.413 8.593 1.00 91.44 86 LYS A O 1
ATOM 704 N N . GLY A 1 87 ? 2.458 12.315 7.134 1.00 89.50 87 GLY A N 1
ATOM 705 C CA . GLY A 1 87 ? 1.936 13.671 7.367 1.00 89.50 87 GLY A CA 1
ATOM 706 C C . GLY A 1 87 ? 0.679 13.753 8.239 1.00 89.50 87 GLY A C 1
ATOM 707 O O . GLY A 1 87 ? 0.115 14.835 8.381 1.00 89.50 87 GLY A O 1
ATOM 708 N N . VAL A 1 88 ? 0.205 12.631 8.779 1.00 95.00 88 VAL A N 1
ATOM 709 C CA . VAL A 1 88 ? -0.992 12.558 9.624 1.00 95.00 88 VAL A CA 1
ATOM 710 C C . VAL A 1 88 ? -0.553 12.497 11.080 1.00 95.00 88 VAL A C 1
ATOM 712 O O . VAL A 1 88 ? 0.302 11.679 11.423 1.00 95.00 88 VAL A O 1
ATOM 715 N N . ASP A 1 89 ? -1.163 13.317 11.938 1.00 96.00 89 ASP A N 1
ATOM 716 C CA . ASP A 1 89 ? -0.950 13.237 13.385 1.00 96.00 89 ASP A CA 1
ATOM 717 C C . ASP A 1 89 ? -1.173 11.797 13.874 1.00 96.00 89 ASP A C 1
ATOM 719 O O . ASP A 1 89 ? -2.213 11.184 13.610 1.00 96.00 89 ASP A O 1
ATOM 723 N N . LYS A 1 90 ? -0.176 11.253 14.576 1.00 94.50 90 LYS A N 1
ATOM 724 C CA . LYS A 1 90 ? -0.163 9.872 15.054 1.00 94.50 90 LYS A CA 1
ATOM 725 C C . LYS A 1 90 ? -1.338 9.563 15.977 1.00 94.50 90 LYS A C 1
AT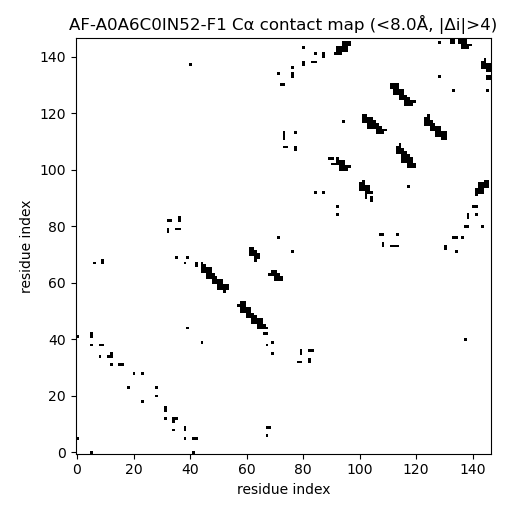OM 727 O O . LYS A 1 90 ? -1.831 8.437 15.971 1.00 94.50 90 LYS A O 1
ATOM 732 N N . ASP A 1 91 ? -1.830 10.542 16.733 1.00 95.00 91 ASP A N 1
ATOM 733 C CA . ASP A 1 91 ? -2.990 10.335 17.603 1.00 95.00 91 ASP A CA 1
ATOM 734 C C . ASP A 1 91 ? -4.303 10.148 16.836 1.00 95.00 91 ASP A C 1
ATOM 736 O O . ASP A 1 91 ? -5.257 9.591 17.385 1.00 95.00 91 ASP A O 1
ATOM 740 N N . LEU A 1 92 ? -4.330 10.536 15.558 1.00 96.69 92 LEU A N 1
ATOM 741 C CA . LEU A 1 92 ? -5.458 10.338 14.654 1.00 96.69 92 LEU A CA 1
ATOM 742 C C . LEU A 1 92 ? -5.359 9.039 13.853 1.00 96.69 92 LEU A C 1
ATOM 744 O O . LEU A 1 92 ? -6.285 8.729 13.103 1.00 96.69 92 LEU A O 1
ATOM 748 N N . TRP A 1 93 ? -4.267 8.279 13.958 1.00 97.81 93 TRP A N 1
ATOM 749 C CA . TRP A 1 93 ? -4.128 7.043 13.195 1.00 97.81 93 TRP A CA 1
ATOM 750 C C . TRP A 1 93 ? -5.186 6.031 13.624 1.00 97.81 93 TRP A C 1
ATOM 752 O O . TRP A 1 93 ? -5.334 5.687 14.800 1.00 97.81 93 TRP A O 1
ATOM 762 N N . THR A 1 94 ? -5.919 5.528 12.638 1.00 97.94 94 THR A N 1
ATOM 763 C CA . THR A 1 94 ? -6.969 4.533 12.843 1.00 97.94 94 THR A CA 1
ATOM 764 C C . THR A 1 94 ? -6.819 3.388 11.861 1.00 97.94 94 THR A C 1
ATOM 766 O O . THR A 1 94 ? -6.177 3.508 10.819 1.00 97.94 94 THR A O 1
ATOM 769 N N . ILE A 1 95 ? -7.411 2.254 12.203 1.00 98.00 95 ILE A N 1
ATOM 770 C CA . ILE A 1 95 ? -7.457 1.073 11.352 1.00 98.00 95 ILE A CA 1
ATOM 771 C C . ILE A 1 95 ? -8.830 0.430 11.457 1.00 98.00 95 ILE A C 1
ATOM 773 O O . ILE A 1 95 ? -9.404 0.346 12.546 1.00 98.00 95 ILE A O 1
ATOM 777 N N . TYR A 1 96 ? -9.370 0.019 10.315 1.00 96.69 96 TYR A N 1
ATOM 778 C CA . TYR A 1 96 ? -10.604 -0.747 10.256 1.00 96.69 96 TYR A CA 1
ATOM 779 C C . TYR A 1 96 ? -10.283 -2.222 10.498 1.00 96.69 96 TYR A C 1
ATOM 781 O O . TYR A 1 96 ? -9.577 -2.847 9.710 1.00 96.69 96 TYR A O 1
ATOM 789 N N . TYR A 1 97 ? -10.764 -2.758 11.613 1.00 94.56 97 TYR A N 1
ATOM 790 C CA . TYR A 1 97 ? -10.493 -4.121 12.060 1.00 94.56 97 TYR A CA 1
ATOM 791 C C . TYR A 1 97 ? -11.750 -4.688 12.711 1.00 94.56 97 TYR A C 1
ATOM 793 O O . TYR A 1 97 ? -12.346 -4.012 13.540 1.00 94.56 97 TYR A O 1
ATOM 801 N N . ASP A 1 98 ? -12.150 -5.912 12.359 1.00 91.44 98 ASP A N 1
ATOM 802 C CA . ASP A 1 98 ? -13.327 -6.589 12.933 1.00 91.44 98 ASP A CA 1
ATOM 803 C C . ASP A 1 98 ? -14.592 -5.702 12.947 1.00 91.44 98 ASP A C 1
ATOM 805 O O . ASP A 1 98 ? -15.206 -5.441 13.982 1.00 91.44 98 ASP A O 1
ATOM 809 N N . ASN A 1 99 ? -14.934 -5.166 11.770 1.00 92.31 99 ASN A N 1
ATOM 810 C CA . ASN A 1 99 ? -16.097 -4.307 11.520 1.00 92.31 99 ASN A CA 1
ATOM 811 C C . ASN A 1 99 ? -16.185 -3.010 12.350 1.00 92.31 99 ASN A C 1
ATOM 813 O O . ASN A 1 99 ? -17.257 -2.410 12.451 1.00 92.31 99 ASN A O 1
ATOM 817 N N . GLN A 1 100 ? -15.075 -2.535 12.918 1.00 94.69 100 GLN A N 1
ATOM 818 C CA . GLN A 1 100 ? -15.025 -1.298 13.701 1.00 94.69 100 GLN A CA 1
ATOM 819 C C . GLN A 1 100 ? -13.717 -0.531 13.476 1.00 94.69 100 GLN A C 1
ATOM 821 O O . GLN A 1 100 ? -12.710 -1.077 13.025 1.00 94.69 100 GLN A O 1
ATOM 826 N N . TYR A 1 101 ? -13.724 0.756 13.819 1.00 95.81 101 TYR A N 1
ATOM 827 C CA . TYR A 1 101 ? -12.529 1.595 13.787 1.00 95.81 101 TYR A CA 1
ATOM 828 C C . TYR A 1 101 ? -11.793 1.519 15.124 1.00 95.81 101 TYR A C 1
ATOM 830 O O . TYR A 1 101 ? -12.373 1.781 16.178 1.00 95.81 101 TYR A O 1
ATOM 838 N N . CYS A 1 102 ? -10.507 1.186 15.075 1.00 96.12 102 CYS A N 1
ATOM 839 C CA . CYS A 1 102 ? -9.632 1.099 16.242 1.00 96.12 102 CYS A CA 1
ATOM 840 C C . CYS A 1 102 ? -8.515 2.144 16.152 1.00 96.12 102 CYS A C 1
ATOM 842 O O . CYS A 1 102 ? -8.072 2.475 15.050 1.00 96.12 102 CYS A O 1
ATOM 844 N N . LYS A 1 103 ? -8.012 2.631 17.298 1.00 96.88 103 LYS A N 1
ATOM 845 C CA . LYS A 1 103 ? -6.788 3.453 17.314 1.00 96.88 103 LYS A CA 1
ATOM 846 C C . LYS A 1 103 ? -5.610 2.581 16.889 1.00 96.88 103 LYS A C 1
ATOM 848 O O . LYS A 1 103 ? -5.429 1.499 17.448 1.00 96.88 103 LYS A O 1
ATOM 853 N N . LEU A 1 104 ? -4.820 3.060 15.934 1.00 97.94 104 LEU A N 1
ATOM 854 C CA . LEU A 1 104 ? -3.594 2.420 15.469 1.00 97.94 104 LEU A CA 1
ATOM 855 C C . LEU A 1 104 ? -2.396 3.076 16.166 1.00 97.94 104 LEU A C 1
ATOM 857 O O . LEU A 1 104 ? -2.124 4.254 15.965 1.00 97.94 104 LEU A O 1
ATOM 861 N N . ASN A 1 105 ? -1.665 2.317 16.981 1.00 96.56 105 ASN A N 1
ATOM 862 C CA . ASN A 1 105 ? -0.502 2.826 17.715 1.00 96.56 105 ASN A CA 1
ATOM 863 C C . ASN A 1 105 ? 0.790 2.724 16.895 1.00 96.56 105 ASN A C 1
ATOM 865 O O . ASN A 1 105 ? 1.632 3.627 16.926 1.00 96.56 105 ASN A O 1
ATOM 869 N N . SER A 1 106 ? 0.979 1.602 16.202 1.00 97.25 106 SER A N 1
ATOM 870 C CA . SER A 1 106 ? 2.134 1.342 15.341 1.00 97.25 106 SER A CA 1
ATOM 871 C C . SER A 1 106 ? 1.870 0.157 14.415 1.00 97.25 106 SER A C 1
ATOM 873 O O . SER A 1 106 ? 0.925 -0.609 14.605 1.00 97.25 106 SER A O 1
ATOM 875 N N . PHE A 1 107 ? 2.736 -0.006 13.420 1.00 97.81 107 PHE A N 1
ATOM 876 C CA . PHE A 1 107 ? 2.811 -1.201 12.593 1.00 97.81 107 PHE A CA 1
ATOM 877 C C . PHE A 1 107 ? 4.276 -1.521 12.281 1.00 97.81 107 PHE A C 1
ATOM 879 O O . PHE A 1 107 ? 5.130 -0.636 12.344 1.00 97.81 107 PHE A O 1
ATOM 886 N N . PHE A 1 108 ? 4.577 -2.787 12.005 1.00 97.94 108 PHE A N 1
ATOM 887 C CA . PHE A 1 108 ? 5.940 -3.280 11.786 1.00 97.94 108 PHE A CA 1
ATOM 888 C C . PHE A 1 108 ? 5.932 -4.546 10.926 1.00 97.94 108 PHE A C 1
ATOM 890 O O . PHE A 1 108 ? 4.936 -5.269 10.893 1.00 97.94 108 PHE A O 1
ATOM 897 N N . THR A 1 109 ? 7.037 -4.830 10.240 1.00 97.19 109 THR A N 1
ATOM 898 C CA . THR A 1 109 ? 7.198 -6.067 9.468 1.00 97.19 109 THR A CA 1
ATOM 899 C C . THR A 1 109 ? 7.716 -7.199 10.361 1.00 97.19 109 THR A C 1
ATOM 901 O O . THR A 1 109 ? 8.551 -6.996 11.242 1.00 97.19 109 THR A O 1
ATOM 904 N N . GLN A 1 110 ? 7.195 -8.412 10.170 1.00 96.19 110 GLN A N 1
ATOM 905 C CA . GLN A 1 110 ? 7.688 -9.624 10.828 1.00 96.19 110 GLN A CA 1
ATOM 906 C C . GLN A 1 110 ? 7.338 -10.855 9.989 1.00 96.19 110 GLN A C 1
ATOM 908 O O . GLN A 1 110 ? 6.165 -11.114 9.735 1.00 96.19 110 GLN A O 1
ATOM 913 N N . ASN A 1 111 ? 8.339 -11.653 9.600 1.00 93.50 111 ASN A N 1
ATOM 914 C CA . ASN A 1 111 ? 8.151 -12.936 8.902 1.00 93.50 111 ASN A CA 1
ATOM 915 C C . ASN A 1 111 ? 7.189 -12.860 7.692 1.00 93.50 111 ASN A C 1
ATOM 917 O O . ASN A 1 111 ? 6.258 -13.658 7.594 1.00 93.50 111 ASN A O 1
ATOM 921 N N . ASN A 1 112 ? 7.399 -11.893 6.788 1.00 92.25 112 ASN A N 1
ATOM 922 C CA . ASN A 1 112 ? 6.545 -11.639 5.614 1.00 92.25 112 ASN A CA 1
ATOM 923 C C . ASN A 1 112 ? 5.073 -11.297 5.951 1.00 92.25 112 ASN A C 1
ATOM 925 O O . ASN A 1 112 ? 4.139 -11.623 5.213 1.00 92.25 112 ASN A O 1
AT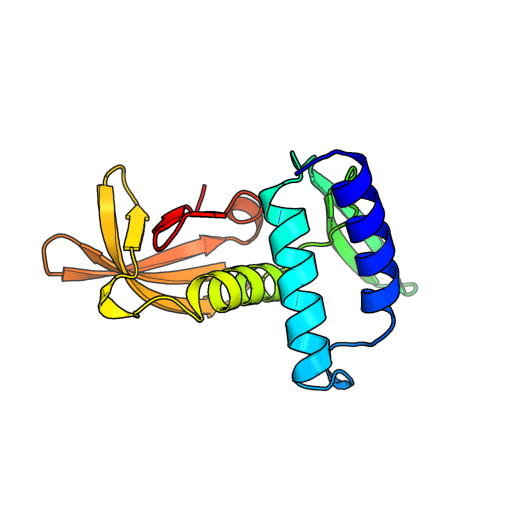OM 929 N N . LYS A 1 113 ? 4.861 -10.660 7.107 1.00 96.06 113 LYS A N 1
ATOM 930 C CA . LYS A 1 113 ? 3.577 -10.132 7.584 1.00 96.06 113 LYS A CA 1
ATOM 931 C C . LYS A 1 113 ? 3.758 -8.704 8.080 1.00 96.06 113 LYS A C 1
ATOM 933 O O . LYS A 1 113 ? 4.862 -8.332 8.484 1.00 96.06 113 LYS A O 1
ATOM 938 N N . ILE A 1 114 ? 2.669 -7.940 8.113 1.00 97.88 114 ILE A N 1
ATOM 939 C CA . ILE A 1 114 ? 2.613 -6.677 8.856 1.00 97.88 114 ILE A CA 1
ATOM 940 C C . ILE A 1 114 ? 1.845 -6.917 10.149 1.00 97.88 114 ILE A C 1
ATOM 942 O O . ILE A 1 114 ? 0.699 -7.368 10.132 1.00 97.88 114 ILE A O 1
ATOM 946 N N . GLY A 1 115 ? 2.500 -6.645 11.274 1.00 98.00 115 GLY A N 1
ATOM 947 C CA . GLY A 1 115 ? 1.873 -6.571 12.584 1.00 98.00 115 GLY A CA 1
ATOM 948 C C . GLY A 1 115 ? 1.300 -5.177 12.806 1.00 98.00 115 GLY A C 1
ATOM 949 O O . GLY A 1 115 ? 2.015 -4.194 12.633 1.00 98.00 115 GLY A O 1
ATOM 950 N N . PHE A 1 116 ? 0.035 -5.089 13.212 1.00 98.06 116 PHE A N 1
ATOM 951 C CA . PHE A 1 116 ? -0.635 -3.844 13.586 1.00 98.06 116 PHE A CA 1
ATOM 952 C C . PHE A 1 116 ? -0.912 -3.846 15.088 1.00 98.06 116 PHE A C 1
ATOM 954 O O . PHE A 1 116 ? -1.628 -4.710 15.593 1.00 98.06 116 PHE A O 1
ATOM 961 N N . SER A 1 117 ? -0.345 -2.874 15.803 1.00 98.12 117 SER A N 1
ATOM 962 C CA . SER A 1 117 ? -0.611 -2.620 17.221 1.00 98.12 117 SER A CA 1
ATOM 963 C C . SER A 1 117 ? -1.773 -1.642 17.349 1.00 98.12 117 SER A C 1
ATOM 965 O O . SER A 1 117 ? -1.689 -0.501 16.886 1.00 98.12 117 SER A O 1
ATOM 967 N N . ILE A 1 118 ? -2.860 -2.080 17.980 1.00 97.69 118 ILE A N 1
ATOM 968 C CA . ILE A 1 118 ? -4.111 -1.326 18.073 1.00 97.69 118 ILE A CA 1
ATOM 969 C C . ILE A 1 118 ? -4.649 -1.266 19.499 1.00 97.69 118 ILE A C 1
ATOM 971 O O . ILE A 1 118 ? -4.291 -2.082 20.351 1.00 97.69 118 ILE A O 1
ATOM 975 N N . ILE A 1 119 ? -5.541 -0.307 19.753 1.00 96.50 119 ILE A N 1
ATOM 976 C CA . ILE A 1 119 ? -6.349 -0.254 20.976 1.00 96.50 119 ILE A CA 1
ATOM 977 C C . ILE A 1 119 ? -7.780 -0.658 20.636 1.00 96.50 119 ILE A C 1
ATOM 979 O O . ILE A 1 119 ? -8.481 0.064 19.926 1.00 96.50 119 ILE A O 1
ATOM 983 N N . LEU A 1 120 ? -8.221 -1.785 21.190 1.00 92.69 120 LEU A N 1
ATOM 984 C CA . LEU A 1 120 ? -9.573 -2.311 21.043 1.00 92.69 120 LEU A CA 1
ATOM 985 C C . LEU A 1 120 ? -10.254 -2.364 22.412 1.00 92.69 120 LEU A C 1
ATOM 987 O O . LEU A 1 120 ? -9.810 -3.078 23.311 1.00 92.69 120 LEU A O 1
ATOM 991 N N . LYS A 1 121 ? -11.341 -1.598 22.581 1.00 89.06 121 LYS A N 1
ATOM 992 C CA . LYS A 1 121 ? -12.105 -1.514 23.845 1.00 89.06 121 LYS A CA 1
ATOM 993 C C . LYS A 1 121 ? -11.215 -1.218 25.069 1.00 89.06 121 LYS A C 1
ATOM 995 O O . LYS A 1 121 ? -11.403 -1.793 26.135 1.00 89.06 121 LYS A O 1
ATOM 1000 N N . GLY A 1 122 ? -10.219 -0.346 24.894 1.00 89.88 122 GLY A N 1
ATOM 1001 C CA . GLY A 1 122 ? -9.259 0.039 25.937 1.00 89.88 122 GLY A CA 1
ATOM 1002 C C . GLY A 1 122 ? -8.079 -0.921 26.129 1.00 89.88 122 GLY A C 1
ATOM 1003 O O . GLY A 1 122 ? -7.150 -0.582 26.854 1.00 89.88 122 GLY A O 1
ATOM 1004 N N . ASN A 1 123 ? -8.068 -2.074 25.456 1.00 93.69 123 ASN A N 1
ATOM 1005 C CA . ASN A 1 123 ? -6.982 -3.046 25.547 1.00 93.69 123 ASN A CA 1
ATOM 1006 C C . ASN A 1 123 ? -6.028 -2.929 24.362 1.00 93.69 123 ASN A C 1
ATOM 1008 O O . ASN A 1 123 ? -6.453 -2.755 23.219 1.00 93.69 123 ASN A O 1
ATOM 1012 N N . HIS A 1 124 ? -4.736 -3.074 24.636 1.00 96.62 124 HIS A N 1
ATOM 1013 C CA . HIS A 1 124 ? -3.722 -3.179 23.599 1.00 96.62 124 HIS A CA 1
ATOM 1014 C C . HIS A 1 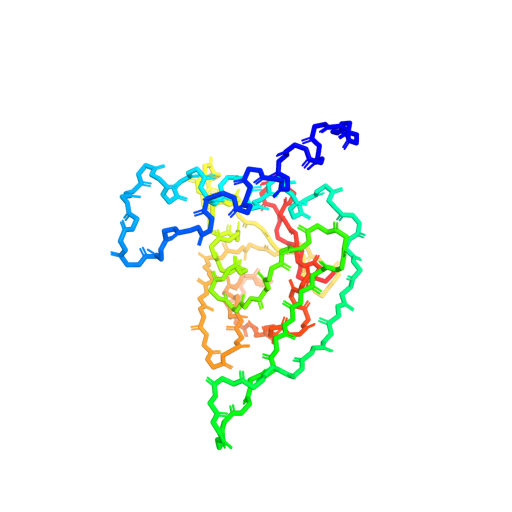124 ? -3.759 -4.571 22.961 1.00 96.62 124 HIS A C 1
ATOM 1016 O O . HIS A 1 124 ? -3.730 -5.583 23.661 1.00 96.62 124 HIS A O 1
ATOM 1022 N N . MET A 1 125 ? -3.771 -4.624 21.633 1.00 97.00 125 MET A N 1
ATOM 1023 C CA . MET A 1 125 ? -3.782 -5.863 20.863 1.00 97.00 125 MET A CA 1
ATOM 1024 C C . MET A 1 125 ? -2.838 -5.745 19.669 1.00 97.00 125 MET A C 1
ATOM 1026 O O . MET A 1 125 ? -2.655 -4.660 19.122 1.00 97.00 125 MET A O 1
ATOM 1030 N N . ILE A 1 126 ? -2.243 -6.865 19.263 1.00 97.56 126 ILE A N 1
ATOM 1031 C CA . ILE A 1 126 ? -1.484 -6.970 18.017 1.00 97.56 126 ILE A CA 1
ATOM 1032 C C . ILE A 1 126 ? -2.133 -8.054 17.170 1.00 97.56 126 ILE A C 1
ATOM 1034 O O . ILE A 1 126 ? -2.367 -9.157 17.663 1.00 97.56 126 ILE A O 1
ATOM 1038 N N . PHE A 1 127 ? -2.390 -7.752 15.903 1.00 96.44 127 PHE A N 1
ATOM 1039 C CA . PHE A 1 127 ? -2.761 -8.755 14.911 1.00 96.44 127 PHE A CA 1
ATOM 1040 C C . PHE A 1 127 ? -1.819 -8.677 13.714 1.00 96.44 127 PHE A C 1
ATOM 1042 O O . PHE A 1 127 ? -1.212 -7.638 13.455 1.00 96.44 127 PHE A O 1
ATOM 1049 N N . PHE A 1 128 ? -1.678 -9.792 13.004 1.00 97.00 128 PHE A N 1
ATOM 1050 C CA . PHE A 1 128 ? -0.789 -9.905 11.855 1.00 97.00 128 PHE A CA 1
ATOM 1051 C C . PHE A 1 128 ? -1.597 -10.154 10.597 1.00 97.00 128 PHE A C 1
ATOM 1053 O O . PHE A 1 128 ? -2.429 -11.060 10.574 1.00 97.00 128 PHE A O 1
ATOM 1060 N N . VAL A 1 129 ? -1.288 -9.403 9.547 1.00 96.12 129 VAL A N 1
ATOM 1061 C CA . VAL A 1 129 ? -1.841 -9.619 8.212 1.00 96.12 129 VAL A CA 1
ATOM 1062 C C . VAL A 1 129 ? -0.722 -10.160 7.322 1.00 96.12 129 VAL A C 1
ATOM 1064 O O . VAL A 1 129 ? 0.345 -9.536 7.248 1.00 96.12 129 VAL A O 1
ATOM 1067 N N . PRO A 1 130 ? -0.887 -11.344 6.710 1.00 94.12 130 PRO A N 1
ATOM 1068 C CA . PRO A 1 130 ? 0.118 -11.886 5.810 1.00 94.12 130 PRO A CA 1
ATOM 1069 C C . PRO A 1 130 ? 0.198 -11.054 4.530 1.00 94.12 130 PRO A C 1
ATOM 1071 O O . PRO A 1 130 ? -0.786 -10.462 4.102 1.00 94.12 130 PRO A O 1
ATOM 1074 N N . PHE A 1 131 ? 1.373 -11.040 3.899 1.00 90.88 131 PHE A N 1
ATOM 1075 C CA . PHE A 1 131 ? 1.612 -10.311 2.650 1.00 90.88 131 PHE A CA 1
ATOM 1076 C C . PHE A 1 131 ? 0.524 -10.525 1.581 1.00 90.88 131 PHE A C 1
ATOM 1078 O O . PHE A 1 131 ? 0.055 -9.564 0.977 1.00 90.88 131 PHE A O 1
ATOM 1085 N N . TYR A 1 132 ? 0.082 -11.771 1.392 1.00 86.88 132 TYR A N 1
ATOM 1086 C CA . TYR A 1 132 ? -0.929 -12.118 0.391 1.00 86.88 132 TYR A CA 1
ATOM 1087 C C . TYR A 1 132 ? -2.303 -11.498 0.644 1.00 86.88 132 TYR A C 1
ATOM 1089 O O . TYR A 1 132 ? -3.072 -11.388 -0.297 1.00 86.88 132 TYR A O 1
ATOM 1097 N N . ASP A 1 133 ? -2.597 -11.048 1.861 1.00 89.88 133 ASP A N 1
ATOM 1098 C CA . ASP A 1 133 ? -3.856 -10.366 2.171 1.00 89.88 133 ASP A CA 1
ATOM 1099 C C . ASP A 1 133 ? -3.705 -8.835 2.109 1.00 89.88 133 ASP A C 1
ATOM 1101 O O . ASP A 1 133 ? -4.678 -8.111 2.272 1.00 89.88 133 ASP A O 1
ATOM 1105 N N . LEU A 1 134 ? -2.490 -8.318 1.875 1.00 90.75 134 LEU A N 1
ATOM 1106 C CA . LEU A 1 134 ? -2.169 -6.891 1.966 1.00 90.75 134 LEU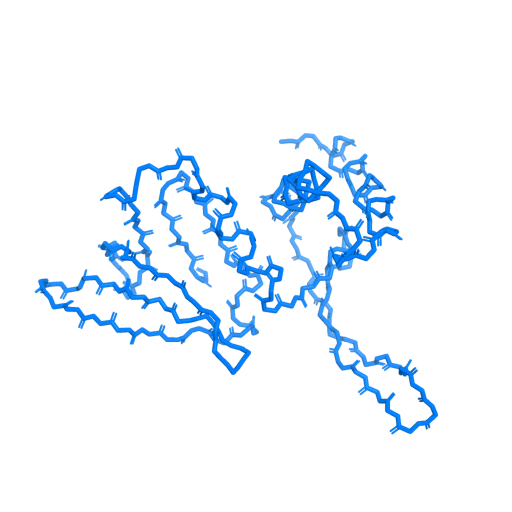 A CA 1
ATOM 1107 C C . LEU A 1 134 ? -2.107 -6.159 0.623 1.00 90.75 134 LEU A C 1
ATOM 1109 O O . LEU A 1 134 ? -1.968 -4.938 0.619 1.00 90.75 134 LEU A O 1
ATOM 1113 N N . TYR A 1 135 ? -2.206 -6.838 -0.522 1.00 81.56 135 TYR A N 1
ATOM 1114 C CA . TYR A 1 135 ? -2.107 -6.150 -1.818 1.00 81.56 135 TYR A CA 1
ATOM 1115 C C . TYR A 1 135 ? -3.263 -5.157 -2.051 1.00 81.56 135 TYR A C 1
ATOM 1117 O O . TYR A 1 135 ? -3.072 -4.143 -2.727 1.00 81.56 135 TYR A O 1
ATOM 1125 N N . SER A 1 136 ? -4.440 -5.409 -1.457 1.00 85.06 136 SER A N 1
ATOM 1126 C CA . SER A 1 136 ? -5.602 -4.506 -1.472 1.00 85.06 136 SER A CA 1
ATOM 1127 C C . SER A 1 136 ? -5.601 -3.486 -0.328 1.00 85.06 136 SER A C 1
ATOM 1129 O O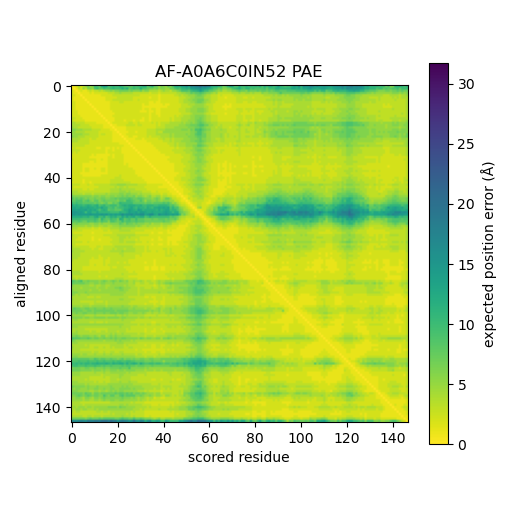 . SER A 1 136 ? -6.516 -2.661 -0.240 1.00 85.06 136 SER A O 1
ATOM 1131 N N . CYS A 1 137 ? -4.584 -3.515 0.540 1.00 92.38 137 CYS A N 1
ATOM 1132 C CA . CYS A 1 137 ? -4.479 -2.608 1.671 1.00 92.38 137 CYS A CA 1
ATOM 1133 C C . CYS A 1 137 ? -4.442 -1.158 1.191 1.00 92.38 137 CYS A C 1
ATOM 1135 O O . CYS A 1 137 ? -3.701 -0.828 0.271 1.00 92.38 137 CYS A O 1
ATOM 1137 N N . LYS A 1 138 ? -5.210 -0.273 1.830 1.00 94.62 138 LYS A N 1
ATOM 1138 C CA . LYS A 1 138 ? -5.253 1.146 1.469 1.00 94.62 138 LYS A CA 1
ATOM 1139 C C . LYS A 1 138 ? -5.305 2.061 2.680 1.00 94.62 138 LYS A C 1
ATOM 1141 O O . LYS A 1 138 ? -5.852 1.705 3.722 1.00 94.62 138 LYS A O 1
ATOM 1146 N N . VAL A 1 139 ? -4.807 3.281 2.510 1.00 96.50 139 VAL A N 1
ATOM 1147 C CA . VAL A 1 139 ? -4.933 4.361 3.493 1.00 96.50 139 VAL A CA 1
ATOM 1148 C C . VAL A 1 139 ? -5.820 5.465 2.933 1.00 96.50 139 VAL A C 1
ATOM 1150 O O . VAL A 1 139 ? -5.490 6.093 1.927 1.00 96.50 139 VAL A O 1
ATOM 1153 N N . VAL A 1 140 ? -6.941 5.724 3.605 1.00 95.12 140 VAL A N 1
ATOM 1154 C CA . VAL A 1 140 ? -7.860 6.819 3.268 1.00 95.12 140 VAL A CA 1
ATOM 1155 C C . VAL A 1 140 ? -7.825 7.835 4.398 1.00 95.12 140 VAL A C 1
ATOM 1157 O O . VAL A 1 140 ? -8.232 7.535 5.520 1.00 95.12 140 VAL A O 1
ATOM 1160 N N . SER A 1 141 ? -7.330 9.035 4.098 1.00 94.00 141 SER A N 1
ATOM 1161 C CA . SER A 1 141 ? -7.053 10.081 5.089 1.00 94.00 141 SER A CA 1
ATOM 1162 C C . SER A 1 141 ? -6.108 9.570 6.188 1.00 94.00 141 SER A C 1
ATOM 1164 O O . SER A 1 141 ? -4.905 9.487 5.970 1.00 94.00 141 SER A O 1
ATOM 1166 N N . ASN A 1 142 ? -6.652 9.191 7.342 1.00 96.19 142 ASN A N 1
ATOM 1167 C CA . ASN A 1 142 ? -5.952 8.714 8.534 1.00 96.19 142 ASN A CA 1
ATOM 1168 C C . ASN A 1 142 ? -6.308 7.259 8.897 1.00 96.19 142 ASN A C 1
ATOM 1170 O O . ASN A 1 142 ? -5.961 6.798 9.987 1.00 96.19 142 ASN A O 1
ATOM 1174 N N . VAL A 1 143 ? -7.048 6.560 8.029 1.00 97.94 143 VAL A N 1
ATOM 1175 C CA . VAL A 1 143 ? -7.572 5.215 8.287 1.00 97.94 143 VAL A CA 1
ATOM 1176 C C . VAL A 1 143 ? -6.890 4.190 7.390 1.00 97.94 143 VAL A C 1
ATOM 1178 O O . VAL A 1 143 ? -6.935 4.309 6.165 1.00 97.94 143 VAL A O 1
ATOM 1181 N N . VAL A 1 144 ? -6.312 3.157 8.000 1.00 97.88 144 VAL A N 1
ATOM 1182 C CA . VAL A 1 144 ? -5.794 1.968 7.318 1.00 97.88 144 VAL A CA 1
ATOM 1183 C C . VAL A 1 144 ? -6.917 0.944 7.135 1.00 97.88 144 VAL A C 1
ATOM 1185 O O . VAL A 1 144 ? -7.629 0.610 8.080 1.00 97.88 144 VAL A O 1
ATOM 1188 N N . TYR A 1 145 ? -7.048 0.414 5.926 1.00 96.81 145 TYR A N 1
ATOM 1189 C CA . TYR A 1 145 ? -7.888 -0.734 5.595 1.00 96.81 145 TYR A CA 1
ATOM 1190 C C . TYR A 1 145 ? -6.964 -1.851 5.132 1.00 96.81 145 TYR A C 1
ATOM 1192 O O . TYR A 1 145 ? -6.197 -1.646 4.194 1.00 96.81 145 TYR A O 1
ATOM 1200 N N . THR A 1 146 ? -6.983 -3.001 5.802 1.00 90.81 146 THR A N 1
ATOM 1201 C CA . THR A 1 146 ? -6.070 -4.112 5.487 1.00 90.81 146 THR A CA 1
ATOM 1202 C C . THR A 1 146 ? -6.601 -5.054 4.417 1.00 90.81 146 THR A C 1
ATOM 1204 O O . THR A 1 146 ? -5.802 -5.797 3.870 1.00 90.81 146 THR A O 1
ATOM 1207 N N . THR A 1 147 ? -7.904 -5.007 4.123 1.00 76.19 147 THR A N 1
ATOM 1208 C CA . THR A 1 147 ? -8.610 -5.835 3.131 1.00 76.19 147 THR A CA 1
ATOM 1209 C C . THR A 1 147 ? -9.770 -5.062 2.528 1.00 76.19 147 THR A C 1
ATOM 1211 O O . THR A 1 147 ? -10.475 -4.394 3.326 1.00 76.19 147 THR A O 1
#

pLDDT: mean 93.84, std 3.55, range [76.19, 98.12]

Sequence (147 aa):
MDSEELSTLIEVNAMLSRISIPNQSPEYSDIVDRTFRVIHNNCSHDMCHDCIDVDCDRSQTILYCVKCLLTFDIEQIYRYLFFSLKGVDKDLWTIYYDNQYCKLNSFFTQNNKIGFSIILKGNHMIFFVPFYDLYSCKVVSNVVYTT

Solvent-accessible surface area (backbone atoms only — not comparable to full-atom values): 8646 Å² total; per-residue (Å²): 132,57,72,66,62,51,52,52,49,39,54,49,47,62,61,55,64,72,57,54,76,97,74,48,51,75,70,54,45,53,51,48,52,52,49,50,44,54,51,60,77,68,51,86,76,45,80,43,79,46,76,44,76,78,51,101,90,40,71,44,81,46,38,31,21,79,80,66,65,51,72,58,52,57,65,57,52,49,48,42,55,48,62,62,41,70,87,50,64,63,91,60,28,27,29,57,53,94,97,39,82,29,46,36,79,48,71,48,81,53,95,65,20,43,36,40,34,31,41,55,97,88,37,82,46,73,50,74,47,48,46,90,56,42,82,68,40,47,73,58,86,49,34,38,32,54,104

Mean predicted aligned error: 3.92 Å

Foldseek 3Di:
DDPVVLVVLLVVLVVLVPADPVRDDPVSVLVNLVSLLVNLVPDPFDKDWDWADPDPVDIDIWIAGPPSRDTDFLVSLVSNVCSLCVPPDLQLAWECDPNDIWRWNDWDDDPQWIWTWTQDPNDTDIDIDHRVQQSNWDDDRRYTYRD